Protein AF-A0A959GWC2-F1 (afdb_monomer_lite)

Sequence (139 aa):
MRWKITDRVVKFYEFGYGPLNRLLSGNYGEERLQNPTDIAPVADMNNYYQMSASYDAVGNIKSIIRRGMAPDAGCFIPQEIDRLTLVYDTLSNRLFRVGDLAPTPYRPYGFKPGASPSAEYVHDNNGNLTFDPHKGLNM

pLDDT: mean 93.19, std 5.02, range [72.94, 98.56]

Radius of gyration: 19.16 Å; chains: 1; bounding box: 44×37×49 Å

Structure (mmCIF, N/CA/C/O backbone):
data_AF-A0A959GWC2-F1
#
_entry.id   AF-A0A959GWC2-F1
#
loop_
_atom_site.group_PDB
_atom_site.id
_atom_site.type_symbol
_atom_site.label_atom_id
_atom_site.label_alt_id
_atom_site.label_comp_id
_atom_site.label_asym_id
_atom_site.label_entity_id
_atom_site.label_seq_id
_atom_site.pdbx_PDB_ins_code
_atom_site.Cartn_x
_atom_site.Cartn_y
_atom_site.Cartn_z
_atom_site.occupancy
_atom_site.B_iso_or_equiv
_atom_site.auth_seq_id
_atom_site.auth_comp_id
_atom_site.auth_asym_id
_atom_site.auth_atom_id
_atom_site.pdbx_PDB_model_num
ATOM 1 N N . MET A 1 1 ? -3.999 -6.563 -17.068 1.00 85.75 1 MET A N 1
ATOM 2 C CA . MET A 1 1 ? -4.011 -5.781 -18.335 1.00 85.75 1 MET A CA 1
ATOM 3 C C . MET A 1 1 ? -2.586 -5.719 -18.869 1.00 85.75 1 MET A C 1
ATOM 5 O O . MET A 1 1 ? -1.685 -5.601 -18.050 1.00 85.75 1 MET A O 1
ATOM 9 N N . ARG A 1 2 ? -2.385 -5.791 -20.192 1.00 93.88 2 ARG A N 1
ATOM 10 C CA . ARG A 1 2 ? -1.096 -5.534 -20.863 1.00 93.88 2 ARG A CA 1
ATOM 11 C C . ARG A 1 2 ? -1.244 -4.319 -21.773 1.00 93.88 2 ARG A C 1
ATOM 13 O O . ARG A 1 2 ? -2.264 -4.211 -22.446 1.00 93.88 2 ARG A O 1
ATOM 20 N N . TRP A 1 3 ? -0.259 -3.428 -21.796 1.00 95.62 3 TRP A N 1
ATOM 21 C CA . TRP A 1 3 ? -0.226 -2.285 -22.709 1.00 95.62 3 TRP A CA 1
ATOM 22 C C . TRP A 1 3 ? 1.195 -2.014 -23.203 1.00 95.62 3 TRP A C 1
ATOM 24 O O . TRP A 1 3 ? 2.177 -2.398 -22.571 1.00 95.62 3 TRP A O 1
ATOM 34 N N . LYS A 1 4 ? 1.310 -1.351 -24.351 1.00 95.25 4 LYS A N 1
ATOM 35 C CA . LYS A 1 4 ? 2.580 -0.951 -24.959 1.00 95.25 4 LYS A CA 1
ATOM 36 C C . LYS A 1 4 ? 2.414 0.454 -25.527 1.00 95.25 4 LYS A C 1
ATOM 38 O O . LYS A 1 4 ? 1.352 0.779 -26.049 1.00 95.25 4 LYS A O 1
ATOM 43 N N . ILE A 1 5 ? 3.460 1.265 -25.430 1.00 91.94 5 ILE A N 1
ATOM 44 C CA . ILE A 1 5 ? 3.587 2.527 -26.169 1.00 91.94 5 ILE A CA 1
ATOM 45 C C . ILE A 1 5 ? 4.738 2.392 -27.168 1.00 91.94 5 ILE A C 1
ATOM 47 O O . ILE A 1 5 ? 5.600 1.524 -26.994 1.00 91.94 5 ILE A O 1
ATOM 51 N N . THR A 1 6 ? 4.734 3.208 -28.222 1.00 94.06 6 THR A N 1
ATOM 52 C CA . THR A 1 6 ? 5.749 3.177 -29.286 1.00 94.06 6 THR A CA 1
ATOM 53 C C . THR A 1 6 ? 7.164 3.190 -28.701 1.00 94.06 6 THR A C 1
ATOM 55 O O . THR A 1 6 ? 7.436 3.901 -27.733 1.00 94.06 6 THR A O 1
ATOM 58 N N . ASP A 1 7 ? 8.030 2.334 -29.244 1.00 86.75 7 ASP A N 1
ATOM 59 C CA . ASP A 1 7 ? 9.441 2.165 -28.863 1.00 86.75 7 ASP A CA 1
ATOM 60 C C . ASP A 1 7 ? 9.711 1.888 -27.372 1.00 86.75 7 ASP A C 1
ATOM 62 O O . ASP A 1 7 ? 10.796 2.152 -26.851 1.00 86.75 7 ASP A O 1
ATOM 66 N N . ARG A 1 8 ? 8.737 1.303 -26.662 1.00 90.44 8 ARG A N 1
ATOM 67 C CA . ARG A 1 8 ? 8.902 0.807 -25.287 1.00 90.44 8 ARG A CA 1
ATOM 68 C C . ARG A 1 8 ? 8.516 -0.662 -25.157 1.00 90.44 8 ARG A C 1
ATOM 70 O O . ARG A 1 8 ? 7.770 -1.214 -25.963 1.00 90.44 8 ARG A O 1
ATOM 77 N N . VAL A 1 9 ? 9.019 -1.281 -24.093 1.00 93.38 9 VAL A N 1
ATOM 78 C CA . VAL A 1 9 ? 8.622 -2.621 -23.638 1.00 93.38 9 VAL A CA 1
ATOM 79 C C . VAL A 1 9 ? 7.128 -2.686 -23.310 1.00 93.38 9 VAL A C 1
ATOM 81 O O . VAL A 1 9 ? 6.523 -1.673 -22.942 1.00 93.38 9 VAL A O 1
ATOM 84 N N . VAL A 1 10 ? 6.541 -3.881 -23.420 1.00 95.75 10 VAL A N 1
ATOM 85 C CA . VAL A 1 10 ? 5.189 -4.140 -22.902 1.00 95.75 10 VAL A CA 1
ATOM 86 C C . VAL A 1 10 ? 5.216 -3.972 -21.385 1.00 95.75 10 VAL A C 1
ATOM 88 O O . VAL A 1 10 ? 6.206 -4.291 -20.730 1.00 95.75 10 VAL A O 1
ATOM 91 N N . LYS A 1 11 ? 4.129 -3.442 -20.837 1.00 95.81 11 LYS A N 1
ATOM 92 C CA . LYS A 1 11 ? 3.917 -3.189 -19.414 1.00 95.81 11 LYS A CA 1
ATOM 93 C C . LYS A 1 11 ? 2.642 -3.884 -18.972 1.00 95.81 11 LYS A C 1
ATOM 95 O O 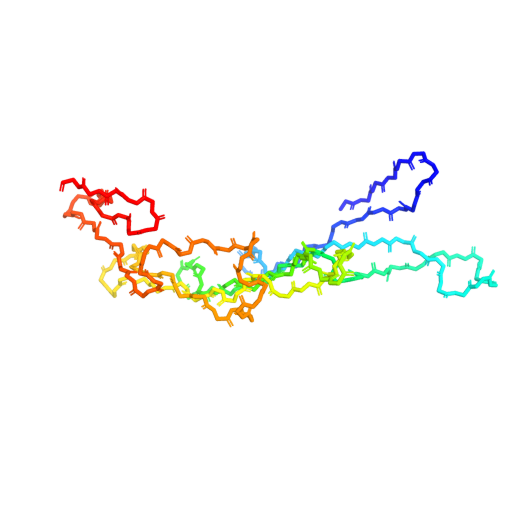. LYS A 1 11 ? 1.704 -4.026 -19.763 1.00 95.81 11 LYS A O 1
ATOM 100 N N . PHE A 1 12 ? 2.595 -4.321 -17.722 1.00 95.94 12 PHE A N 1
ATOM 101 C CA . PHE A 1 12 ? 1.425 -4.989 -17.177 1.00 95.94 12 PHE A CA 1
ATOM 102 C C . PHE A 1 12 ? 1.222 -4.713 -15.690 1.00 95.94 12 PHE A C 1
ATOM 104 O O . PHE A 1 12 ? 2.137 -4.317 -14.973 1.00 95.94 12 PHE A O 1
ATOM 111 N N . TYR A 1 13 ? -0.014 -4.951 -15.257 1.00 95.62 13 TYR A N 1
ATOM 112 C CA . TYR A 1 13 ? -0.356 -5.147 -13.855 1.00 95.62 13 TYR A CA 1
ATOM 113 C C . TYR A 1 13 ? -0.958 -6.537 -13.677 1.00 95.62 13 TYR A C 1
ATOM 115 O O . TYR A 1 13 ? -1.850 -6.936 -14.442 1.00 95.62 13 TYR A O 1
ATOM 123 N N . GLU A 1 14 ? -0.471 -7.233 -12.656 1.00 95.94 14 GLU A N 1
ATOM 124 C CA . GLU A 1 14 ? -0.991 -8.493 -12.141 1.00 95.94 14 GLU A CA 1
ATOM 125 C C . GLU A 1 14 ? -1.611 -8.254 -10.759 1.00 95.94 14 GLU A C 1
ATOM 127 O O . GLU A 1 14 ? -1.022 -7.574 -9.917 1.00 95.94 14 GLU A O 1
ATOM 132 N N . PHE A 1 15 ? -2.810 -8.795 -10.536 1.00 97.00 15 PHE A N 1
ATOM 133 C CA . PHE A 1 15 ? -3.566 -8.621 -9.298 1.00 97.00 15 PHE A CA 1
ATOM 134 C C . PHE A 1 15 ? -3.870 -9.983 -8.676 1.00 97.00 15 PHE A C 1
ATOM 136 O O . PHE A 1 15 ? -4.487 -10.833 -9.320 1.00 97.00 15 PHE A O 1
ATOM 143 N N . GLY A 1 16 ? -3.457 -10.180 -7.426 1.00 97.50 16 GLY A N 1
ATOM 144 C CA . GLY A 1 16 ? -3.806 -11.353 -6.632 1.00 97.50 16 GLY A CA 1
ATOM 145 C C . GLY A 1 16 ? -5.027 -11.074 -5.763 1.00 97.50 16 GLY A C 1
ATOM 146 O O . GLY A 1 16 ? -5.104 -10.028 -5.116 1.00 97.50 16 GLY A O 1
ATOM 147 N N . TYR A 1 17 ? -5.961 -12.023 -5.702 1.00 98.12 17 TYR A N 1
ATOM 148 C CA . TYR A 1 17 ? -7.165 -11.938 -4.873 1.00 98.12 17 TYR A CA 1
ATOM 149 C C . TYR A 1 17 ? -7.252 -13.128 -3.916 1.00 98.12 17 TYR A C 1
ATOM 151 O O . TYR A 1 17 ? -6.852 -14.241 -4.249 1.00 98.12 17 TYR A O 1
ATOM 159 N N . GLY A 1 18 ? -7.766 -12.886 -2.712 1.00 95.25 18 GLY A N 1
ATOM 160 C CA . GLY A 1 18 ? -8.011 -13.927 -1.714 1.00 95.25 18 GLY A CA 1
ATOM 161 C C . GLY A 1 18 ? -9.357 -14.636 -1.910 1.00 95.25 18 GLY A C 1
ATOM 162 O O . GLY A 1 18 ? -10.165 -14.189 -2.722 1.00 95.25 18 GLY A O 1
ATOM 163 N N . PRO A 1 19 ? -9.668 -15.669 -1.102 1.00 94.62 19 PRO A N 1
ATOM 164 C CA . PRO A 1 19 ? -10.896 -16.471 -1.235 1.00 94.62 19 PRO A CA 1
ATOM 165 C C . PRO A 1 19 ? -12.221 -15.692 -1.151 1.00 94.62 19 PRO A C 1
ATOM 167 O O . PRO A 1 19 ? -13.252 -16.193 -1.579 1.00 94.62 19 PRO A O 1
ATOM 170 N N . LEU A 1 20 ? -12.200 -14.472 -0.602 1.00 96.00 20 LEU A N 1
ATOM 171 C CA . LEU A 1 20 ? -13.354 -13.564 -0.521 1.00 96.00 20 LEU A CA 1
ATOM 172 C C . LEU A 1 20 ? -13.310 -12.447 -1.586 1.00 96.00 20 LEU A C 1
ATOM 174 O O . LEU A 1 20 ? -13.863 -11.374 -1.368 1.00 96.00 20 LEU A O 1
ATOM 178 N N . ASN A 1 21 ? -12.588 -12.648 -2.695 1.00 96.44 21 ASN A N 1
ATOM 179 C CA . ASN A 1 21 ? -12.379 -11.672 -3.777 1.00 96.44 21 ASN A CA 1
ATOM 180 C C . ASN A 1 21 ? -11.790 -10.315 -3.327 1.00 96.44 21 ASN A C 1
ATOM 182 O O . ASN A 1 21 ? -11.921 -9.303 -4.013 1.00 96.44 21 ASN A O 1
ATOM 186 N N . ARG A 1 22 ? -11.096 -10.290 -2.181 1.00 97.25 22 ARG A N 1
ATOM 187 C CA . ARG A 1 22 ? -10.369 -9.116 -1.666 1.00 97.25 22 ARG A CA 1
ATOM 188 C C . ARG A 1 22 ? -8.966 -9.046 -2.277 1.00 97.25 22 ARG A C 1
ATOM 190 O O . ARG A 1 22 ? -8.322 -10.085 -2.412 1.00 97.25 22 ARG A O 1
ATOM 197 N N . LEU A 1 23 ? -8.495 -7.847 -2.623 1.00 97.81 23 LEU A N 1
ATOM 198 C CA . LEU A 1 23 ? -7.190 -7.608 -3.253 1.00 97.81 23 LEU A CA 1
ATOM 199 C C . LEU A 1 23 ? -6.036 -7.924 -2.286 1.00 97.81 23 LEU A C 1
ATOM 201 O O . LEU A 1 23 ? -5.805 -7.180 -1.341 1.00 97.81 23 LEU A O 1
ATOM 205 N N . LEU A 1 24 ? -5.287 -8.997 -2.532 1.00 98.31 24 LEU A N 1
ATOM 206 C CA . LEU A 1 24 ? -4.105 -9.361 -1.741 1.00 98.31 24 LEU A CA 1
ATOM 207 C C . LEU A 1 24 ? -2.810 -8.777 -2.304 1.00 98.31 24 LEU A C 1
ATOM 209 O O . LEU A 1 24 ? -1.887 -8.517 -1.533 1.00 98.31 24 LEU A O 1
ATOM 213 N N . SER A 1 25 ? -2.722 -8.573 -3.621 1.00 97.94 25 SER A N 1
ATOM 214 C CA . SER A 1 25 ? -1.538 -7.987 -4.251 1.00 97.94 25 SER A CA 1
ATOM 215 C C . SER A 1 25 ? -1.846 -7.230 -5.540 1.00 97.94 25 SER A C 1
ATOM 217 O O . SER A 1 25 ? -2.804 -7.538 -6.247 1.00 97.94 25 SER A O 1
ATOM 219 N N . GLY A 1 26 ? -0.998 -6.253 -5.857 1.00 97.12 26 GLY A N 1
ATOM 220 C CA . GLY A 1 26 ? -0.999 -5.528 -7.124 1.00 97.12 26 GLY A CA 1
ATOM 221 C C . GLY A 1 26 ? 0.433 -5.236 -7.551 1.00 97.12 26 GLY A C 1
ATOM 222 O O . GLY A 1 26 ? 1.102 -4.413 -6.929 1.00 97.12 26 GLY A O 1
ATOM 223 N N . ASN A 1 27 ? 0.904 -5.919 -8.591 1.00 96.81 27 ASN A N 1
ATOM 224 C CA . ASN A 1 27 ? 2.297 -5.895 -9.026 1.00 96.81 27 ASN A CA 1
ATOM 225 C C . ASN A 1 27 ? 2.399 -5.330 -10.442 1.00 96.81 27 ASN A C 1
ATOM 227 O O . ASN A 1 27 ? 1.756 -5.832 -11.365 1.00 96.81 27 ASN A O 1
ATOM 231 N N . TYR A 1 28 ? 3.214 -4.292 -10.611 1.00 96.88 28 TYR A N 1
ATOM 232 C CA . TYR A 1 28 ? 3.674 -3.841 -11.920 1.00 96.88 28 TYR A CA 1
ATOM 233 C C . TYR A 1 28 ? 4.707 -4.821 -12.487 1.00 96.88 28 TYR A C 1
ATOM 235 O O . TYR A 1 28 ? 5.455 -5.447 -11.738 1.00 96.88 28 TYR A O 1
ATOM 243 N N . GLY A 1 29 ? 4.783 -4.909 -13.810 1.00 95.94 29 GLY A N 1
ATOM 244 C CA . GLY A 1 29 ? 5.857 -5.605 -14.502 1.00 95.94 29 GLY A CA 1
ATOM 245 C C . GLY A 1 29 ? 6.033 -5.127 -15.939 1.00 95.94 29 GLY A C 1
ATOM 246 O O . GLY A 1 29 ? 5.205 -4.398 -16.493 1.00 95.94 29 GLY A O 1
ATOM 247 N N . GLU A 1 30 ? 7.144 -5.532 -16.540 1.00 95.94 30 GLU A N 1
ATOM 248 C CA . GLU A 1 30 ? 7.516 -5.248 -17.925 1.00 95.94 30 GLU A CA 1
ATOM 249 C C . GLU A 1 30 ? 7.909 -6.543 -18.635 1.00 95.94 30 GLU A C 1
ATOM 251 O O . GLU A 1 30 ? 8.419 -7.459 -18.002 1.00 95.94 30 GLU A O 1
ATOM 256 N N . GLU A 1 31 ? 7.698 -6.641 -19.945 1.00 94.81 31 GLU A N 1
ATOM 257 C CA . GLU A 1 31 ? 8.199 -7.780 -20.725 1.00 94.81 31 GLU A CA 1
ATOM 258 C C . GLU A 1 31 ? 9.544 -7.400 -21.352 1.00 94.81 31 GLU A C 1
ATOM 260 O O . GLU A 1 31 ? 9.618 -6.488 -22.182 1.00 94.81 31 GLU A O 1
ATOM 265 N N . ARG A 1 32 ? 10.618 -8.071 -20.927 1.00 91.62 32 ARG A N 1
ATOM 266 C CA . ARG A 1 32 ? 12.008 -7.756 -21.293 1.00 91.62 32 ARG A CA 1
ATOM 267 C C . ARG A 1 32 ? 12.749 -9.006 -21.768 1.00 91.62 32 ARG A C 1
ATOM 269 O O . ARG A 1 32 ? 12.455 -10.110 -21.319 1.00 91.62 32 ARG A O 1
ATOM 276 N N . LEU A 1 33 ? 13.723 -8.828 -22.659 1.00 90.62 33 LEU A N 1
ATOM 277 C CA . LEU A 1 33 ? 14.736 -9.854 -22.934 1.00 90.62 33 LEU A CA 1
ATOM 278 C C . LEU A 1 33 ? 15.657 -9.945 -21.707 1.00 90.62 33 LEU A C 1
ATOM 280 O O . LEU A 1 33 ? 16.054 -8.899 -21.189 1.00 90.62 33 LEU A O 1
ATOM 284 N N . GLN A 1 34 ? 15.979 -11.150 -21.228 1.00 87.56 34 GLN A N 1
ATOM 285 C CA . GLN A 1 34 ? 16.915 -11.315 -20.105 1.00 87.56 34 GLN A CA 1
ATOM 286 C C . GLN A 1 34 ? 18.366 -11.237 -20.590 1.00 87.56 34 GLN A C 1
ATOM 288 O O . GLN A 1 34 ? 19.208 -10.637 -19.926 1.00 87.56 34 GLN A O 1
ATOM 293 N N . ASN A 1 35 ? 18.635 -11.783 -21.776 1.00 89.62 35 ASN A N 1
ATOM 294 C CA . ASN A 1 35 ? 19.934 -11.791 -22.434 1.00 89.62 35 ASN A CA 1
ATOM 295 C C . ASN A 1 35 ? 19.832 -11.169 -23.839 1.00 89.62 35 ASN A C 1
ATOM 297 O O . ASN A 1 35 ? 18.788 -11.279 -24.485 1.00 89.62 35 ASN A O 1
ATOM 301 N N . PRO A 1 36 ? 20.920 -10.588 -24.385 1.00 86.19 36 PRO A N 1
ATOM 302 C CA . PRO A 1 36 ? 20.934 -10.032 -25.745 1.00 86.19 36 PRO A CA 1
ATOM 303 C C . PRO A 1 36 ? 20.634 -11.047 -26.862 1.00 86.19 36 PRO A C 1
ATOM 305 O O . PRO A 1 36 ? 20.319 -10.650 -27.979 1.00 86.19 36 PRO A O 1
ATOM 308 N N . THR A 1 37 ? 20.769 -12.344 -26.575 1.00 92.81 37 THR A N 1
ATOM 309 C CA . THR A 1 37 ? 20.514 -13.457 -27.501 1.00 92.81 37 THR A CA 1
ATOM 310 C C . THR A 1 37 ? 19.086 -13.998 -27.442 1.00 92.81 37 THR A C 1
ATOM 312 O O . THR A 1 37 ? 18.743 -14.872 -28.238 1.00 92.81 37 THR A O 1
ATOM 315 N N . ASP A 1 38 ? 18.261 -13.535 -26.500 1.00 92.25 38 ASP A N 1
ATOM 316 C CA . ASP A 1 38 ? 16.900 -14.043 -26.340 1.00 92.25 38 ASP A CA 1
ATOM 317 C C . ASP A 1 38 ? 16.005 -13.554 -27.489 1.00 92.25 38 ASP A C 1
ATOM 319 O O . ASP A 1 38 ? 15.991 -12.375 -27.841 1.00 92.25 38 ASP A O 1
ATOM 323 N N . ILE A 1 39 ? 15.210 -14.464 -28.054 1.00 88.69 39 ILE A N 1
ATOM 324 C CA . ILE A 1 39 ? 14.287 -14.168 -29.166 1.00 88.69 39 ILE A CA 1
ATOM 325 C C . ILE A 1 39 ? 12.866 -13.800 -28.714 1.00 88.69 39 ILE A C 1
ATOM 327 O O . ILE A 1 39 ? 12.048 -13.383 -29.532 1.00 88.69 39 ILE A O 1
ATOM 331 N N . ALA A 1 40 ? 12.554 -13.961 -27.426 1.00 91.38 40 ALA A N 1
ATOM 332 C CA . ALA A 1 40 ? 11.243 -13.680 -26.851 1.00 91.38 40 ALA A CA 1
ATOM 333 C C . ALA A 1 40 ? 11.397 -13.027 -25.465 1.00 91.38 40 ALA A C 1
ATOM 335 O O . ALA A 1 40 ? 12.192 -13.514 -24.659 1.00 91.38 40 ALA A O 1
ATOM 336 N N . PRO A 1 41 ? 10.661 -11.942 -25.164 1.00 91.12 41 PRO A N 1
ATOM 337 C CA . PRO A 1 41 ? 10.701 -11.316 -23.852 1.00 91.12 41 PRO A CA 1
ATOM 338 C C . PRO A 1 41 ? 9.921 -12.134 -22.820 1.00 91.12 41 PRO A C 1
ATOM 340 O O . PRO A 1 41 ? 8.931 -12.793 -23.138 1.00 91.12 41 PRO A O 1
ATOM 343 N N . VAL A 1 42 ? 10.342 -12.034 -21.564 1.00 92.75 42 VAL A N 1
ATOM 344 C CA . VAL A 1 42 ? 9.690 -12.659 -20.409 1.00 92.75 42 VAL A CA 1
ATOM 345 C C . VAL A 1 42 ? 9.223 -11.600 -19.415 1.00 92.75 42 VAL A C 1
ATOM 347 O O . VAL A 1 42 ? 9.682 -10.458 -19.435 1.00 92.75 42 VAL A O 1
ATOM 350 N N . ALA A 1 43 ? 8.292 -11.981 -18.544 1.00 93.31 43 ALA A N 1
ATOM 351 C CA . ALA A 1 43 ? 7.762 -11.116 -17.499 1.00 93.31 43 ALA A CA 1
ATOM 352 C C . ALA A 1 43 ? 8.832 -10.802 -16.431 1.00 93.31 43 ALA A C 1
ATOM 354 O O . ALA A 1 43 ? 9.224 -11.673 -15.659 1.00 93.31 43 ALA A O 1
ATOM 355 N N . ASP A 1 44 ? 9.261 -9.542 -16.366 1.00 92.75 44 ASP A N 1
ATOM 356 C CA . ASP A 1 44 ? 10.119 -8.967 -15.328 1.00 92.75 44 ASP A CA 1
ATOM 357 C C . ASP A 1 44 ? 9.274 -8.070 -14.411 1.00 92.75 44 ASP A C 1
ATOM 359 O O . ASP A 1 44 ? 8.855 -6.971 -14.787 1.00 92.75 44 ASP A O 1
ATOM 363 N N . MET A 1 45 ? 9.027 -8.533 -13.183 1.00 90.50 45 MET A N 1
ATOM 364 C CA . MET A 1 45 ? 8.291 -7.767 -12.172 1.00 90.50 45 MET A CA 1
ATOM 365 C C . MET A 1 45 ? 9.059 -6.543 -11.653 1.00 90.50 45 MET A C 1
ATOM 367 O O . MET A 1 45 ? 8.425 -5.698 -11.033 1.00 90.50 45 MET A O 1
ATOM 371 N N . ASN A 1 46 ? 10.383 -6.447 -11.879 1.00 88.00 46 ASN A N 1
ATOM 372 C CA . ASN A 1 46 ? 11.314 -5.324 -11.626 1.00 88.00 46 ASN A CA 1
ATOM 373 C C . ASN A 1 46 ? 11.288 -4.614 -10.246 1.00 88.00 46 ASN A C 1
ATOM 375 O O . ASN A 1 46 ? 12.136 -3.767 -9.965 1.00 88.00 46 ASN A O 1
ATOM 379 N N . ASN A 1 47 ? 10.357 -4.973 -9.365 1.00 92.50 47 ASN A N 1
ATOM 380 C CA . ASN A 1 47 ? 10.072 -4.404 -8.052 1.00 92.50 47 ASN A CA 1
ATOM 381 C C . ASN A 1 47 ? 9.765 -2.887 -8.027 1.00 92.50 47 ASN A C 1
ATOM 383 O O . ASN A 1 47 ? 9.707 -2.326 -6.931 1.00 92.50 47 ASN A O 1
ATOM 387 N N . TYR A 1 48 ? 9.542 -2.222 -9.176 1.00 95.06 48 TYR A N 1
ATOM 388 C CA . TYR A 1 48 ? 9.321 -0.762 -9.245 1.00 95.06 48 TYR A CA 1
ATOM 389 C C . TYR A 1 48 ? 8.065 -0.316 -8.498 1.00 95.06 48 TYR A C 1
ATOM 391 O O . TYR A 1 48 ? 8.119 0.642 -7.728 1.00 95.06 48 TYR A O 1
ATOM 399 N N . TYR A 1 49 ? 6.949 -1.019 -8.708 1.00 97.12 49 TYR A N 1
ATOM 400 C CA . TYR A 1 49 ? 5.680 -0.748 -8.038 1.00 97.12 49 TYR A CA 1
ATOM 401 C C . TYR A 1 49 ? 5.006 -2.061 -7.660 1.00 97.12 49 TYR A C 1
ATOM 403 O O . TYR A 1 49 ? 4.574 -2.827 -8.522 1.00 97.12 49 TYR A O 1
ATOM 411 N N . GLN A 1 50 ? 4.923 -2.325 -6.362 1.00 97.50 50 GLN A N 1
ATOM 412 C CA . GLN A 1 50 ? 4.273 -3.516 -5.820 1.00 97.50 50 GLN A CA 1
ATOM 413 C C . GLN A 1 50 ? 3.448 -3.125 -4.606 1.00 97.50 50 GLN A C 1
ATOM 415 O O . GLN A 1 50 ? 3.813 -2.220 -3.856 1.00 97.50 50 GLN A O 1
ATOM 420 N N . MET A 1 51 ? 2.351 -3.834 -4.403 1.00 97.38 51 MET A N 1
ATOM 421 C CA . MET A 1 51 ? 1.481 -3.711 -3.248 1.00 97.38 51 MET A CA 1
ATOM 422 C C . MET A 1 51 ? 1.152 -5.111 -2.752 1.00 97.38 51 MET A C 1
ATOM 424 O O . MET A 1 51 ? 0.812 -5.981 -3.554 1.00 97.38 51 MET A O 1
ATOM 428 N N . SER A 1 52 ? 1.170 -5.306 -1.439 1.00 98.25 52 SER A N 1
ATOM 429 C CA . SER A 1 52 ? 0.439 -6.390 -0.790 1.00 98.25 52 SER A CA 1
ATOM 430 C C . SER A 1 52 ? -0.447 -5.839 0.321 1.00 98.25 52 SER A C 1
ATOM 432 O O . SER A 1 52 ? -0.126 -4.817 0.931 1.00 98.25 52 SER A O 1
ATOM 434 N N . ALA A 1 53 ? -1.577 -6.497 0.565 1.00 98.50 53 ALA A N 1
ATOM 435 C CA . ALA A 1 53 ? -2.504 -6.147 1.631 1.00 98.50 53 ALA A CA 1
ATOM 436 C C . ALA A 1 53 ? -2.958 -7.395 2.394 1.00 98.50 53 ALA A C 1
ATOM 438 O O . ALA A 1 53 ? -3.150 -8.465 1.815 1.00 98.50 53 ALA A O 1
ATOM 439 N N . SER A 1 54 ? -3.152 -7.246 3.703 1.00 98.44 54 SER A N 1
ATOM 440 C CA . SER A 1 54 ? -3.791 -8.260 4.545 1.00 98.44 54 SER A CA 1
ATOM 441 C C . SER A 1 54 ? -5.066 -7.710 5.167 1.00 98.44 54 SER A C 1
ATOM 443 O O . SER A 1 54 ? -5.244 -6.497 5.276 1.00 98.44 54 SER A O 1
ATOM 445 N N . TYR A 1 55 ? -5.952 -8.606 5.593 1.00 97.81 55 TYR A N 1
ATOM 446 C CA . TYR A 1 55 ? -7.256 -8.250 6.135 1.00 97.81 55 TYR A CA 1
ATOM 447 C C . TYR A 1 55 ? -7.559 -9.012 7.421 1.00 97.81 55 TYR A C 1
ATOM 449 O O . TYR A 1 55 ? -6.999 -10.082 7.669 1.00 97.81 55 TYR A O 1
ATOM 457 N N . ASP A 1 56 ? -8.482 -8.485 8.218 1.00 94.44 56 ASP A N 1
ATOM 458 C CA . ASP A 1 56 ? -9.105 -9.233 9.303 1.00 94.44 56 ASP A CA 1
ATOM 459 C C . ASP A 1 56 ? -10.251 -10.139 8.800 1.00 94.44 56 ASP A C 1
ATOM 461 O O . ASP A 1 56 ? -10.521 -10.275 7.594 1.00 94.44 56 ASP 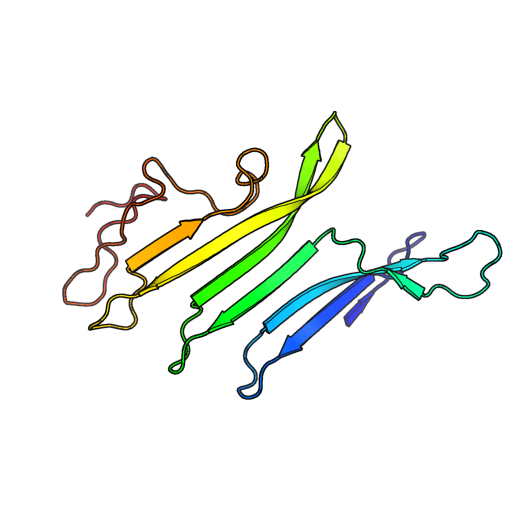A O 1
ATOM 465 N N . ALA A 1 57 ? -10.903 -10.802 9.756 1.00 92.44 57 ALA A N 1
ATOM 466 C CA . ALA A 1 57 ? -12.012 -11.713 9.506 1.00 92.44 57 ALA A CA 1
ATOM 467 C C . ALA A 1 57 ? -13.293 -11.007 9.024 1.00 92.44 57 ALA A C 1
ATOM 469 O O . ALA A 1 57 ? -14.085 -11.642 8.334 1.00 92.44 57 ALA A O 1
ATOM 470 N N . VAL A 1 58 ? -13.499 -9.725 9.357 1.00 92.00 58 VAL A N 1
ATOM 471 C CA . VAL A 1 58 ? -14.752 -8.998 9.075 1.00 92.00 58 VAL A CA 1
ATOM 472 C C . VAL A 1 58 ? -14.689 -8.129 7.818 1.00 92.00 58 VAL A C 1
ATOM 474 O O . VAL A 1 58 ? -15.731 -7.817 7.252 1.00 92.00 58 VAL A O 1
ATOM 477 N N . GLY A 1 59 ? -13.497 -7.778 7.332 1.00 93.50 59 GLY A N 1
ATOM 478 C CA . GLY A 1 59 ? -13.339 -7.021 6.087 1.00 93.50 59 GLY A CA 1
ATOM 479 C C . GLY A 1 59 ? -12.246 -5.958 6.100 1.00 93.50 59 GLY A C 1
ATOM 480 O O . GLY A 1 59 ? -11.821 -5.546 5.022 1.00 93.50 59 GLY A O 1
ATOM 481 N N . ASN A 1 60 ? -11.776 -5.529 7.271 1.00 96.31 60 ASN A N 1
ATOM 482 C CA . ASN A 1 60 ? -10.891 -4.375 7.397 1.00 96.31 60 ASN A CA 1
ATOM 483 C C . ASN A 1 60 ? -9.469 -4.714 6.928 1.00 96.31 60 ASN A C 1
ATOM 485 O O . ASN A 1 60 ? -8.992 -5.833 7.131 1.00 96.31 60 ASN A O 1
ATOM 489 N N . ILE A 1 61 ? -8.770 -3.755 6.314 1.00 97.75 61 ILE A N 1
ATOM 490 C CA . ILE A 1 61 ? -7.373 -3.922 5.884 1.00 97.75 61 ILE A CA 1
ATOM 491 C C . ILE A 1 61 ? -6.483 -3.839 7.126 1.00 97.75 61 ILE A C 1
ATOM 493 O O . ILE A 1 61 ? -6.410 -2.781 7.727 1.00 97.75 61 ILE A O 1
ATOM 497 N N . LYS A 1 62 ? -5.771 -4.905 7.502 1.00 97.38 62 LYS A N 1
ATOM 498 C CA . LYS A 1 62 ? -4.860 -4.904 8.665 1.00 97.38 62 LYS A CA 1
ATOM 499 C C . LYS A 1 62 ? -3.470 -4.365 8.351 1.00 97.38 62 LYS A C 1
ATOM 501 O O . LYS A 1 62 ? -2.835 -3.757 9.210 1.00 97.38 62 LYS A O 1
ATOM 506 N N . SER A 1 63 ? -2.967 -4.623 7.149 1.00 98.31 63 SER A N 1
ATOM 507 C CA . SER A 1 63 ? -1.655 -4.134 6.729 1.00 98.31 63 SER A CA 1
ATOM 508 C C . SER A 1 63 ? -1.602 -3.860 5.238 1.00 98.31 63 SER A C 1
ATOM 510 O O . SER A 1 63 ? -2.331 -4.478 4.461 1.00 98.31 63 SER A O 1
ATOM 512 N N . ILE A 1 64 ? -0.709 -2.949 4.855 1.00 98.56 64 ILE A N 1
ATOM 513 C CA . ILE A 1 64 ? -0.341 -2.681 3.465 1.00 98.56 64 ILE A CA 1
ATOM 514 C C . ILE A 1 64 ? 1.181 -2.568 3.403 1.00 98.56 64 ILE A C 1
ATOM 516 O O . ILE A 1 64 ? 1.761 -1.772 4.136 1.00 98.56 64 ILE A O 1
ATOM 520 N N . ILE A 1 65 ? 1.828 -3.318 2.515 1.00 98.56 65 ILE A N 1
ATOM 521 C CA . ILE A 1 65 ? 3.235 -3.097 2.159 1.00 98.56 65 ILE A CA 1
ATOM 522 C C . ILE A 1 65 ? 3.263 -2.558 0.734 1.00 98.56 65 ILE A C 1
ATOM 524 O O . ILE A 1 65 ? 2.624 -3.138 -0.146 1.00 98.56 65 ILE A O 1
ATOM 528 N N . ARG A 1 66 ? 3.984 -1.458 0.491 1.00 98.31 66 ARG A N 1
ATOM 529 C CA . ARG A 1 66 ? 4.182 -0.921 -0.863 1.00 98.31 66 ARG A CA 1
ATOM 530 C C . ARG A 1 66 ? 5.651 -0.742 -1.193 1.00 98.31 66 ARG A C 1
ATOM 532 O O . ARG A 1 66 ? 6.431 -0.233 -0.388 1.00 98.31 66 ARG A O 1
ATOM 539 N N . ARG A 1 67 ? 5.994 -1.091 -2.430 1.00 98.19 67 ARG A N 1
ATOM 540 C CA . ARG A 1 67 ? 7.224 -0.665 -3.092 1.00 98.19 67 ARG A CA 1
ATOM 541 C C . ARG A 1 67 ? 6.928 0.423 -4.111 1.00 98.19 67 ARG A C 1
ATOM 543 O O . ARG A 1 67 ? 5.896 0.389 -4.780 1.00 98.19 67 ARG A O 1
ATOM 550 N N . GLY A 1 68 ? 7.848 1.370 -4.205 1.00 97.50 68 GLY A N 1
ATOM 551 C CA . GLY A 1 68 ? 7.802 2.501 -5.116 1.00 97.50 68 GLY A CA 1
ATOM 552 C C . GLY A 1 68 ? 9.210 2.978 -5.450 1.00 97.50 68 GLY A C 1
ATOM 553 O O . GLY A 1 68 ? 10.187 2.604 -4.800 1.00 97.50 68 GLY A O 1
ATOM 554 N N . MET A 1 69 ? 9.315 3.825 -6.466 1.00 96.69 69 MET A N 1
ATOM 555 C CA . MET A 1 69 ? 10.587 4.415 -6.875 1.00 96.69 69 MET A CA 1
ATOM 556 C C . MET A 1 69 ? 10.955 5.583 -5.950 1.00 96.69 69 MET A C 1
ATOM 558 O O . MET A 1 69 ? 10.254 6.595 -5.931 1.00 96.69 69 MET A O 1
ATOM 562 N N . ALA A 1 70 ? 12.061 5.455 -5.214 1.00 95.81 70 ALA A N 1
ATOM 563 C CA . ALA A 1 70 ? 12.588 6.487 -4.321 1.00 95.81 70 ALA A CA 1
ATOM 564 C C . ALA A 1 70 ? 13.939 7.032 -4.836 1.00 95.81 70 ALA A C 1
ATOM 566 O O . ALA A 1 70 ? 14.724 6.252 -5.385 1.00 95.81 70 ALA A O 1
ATOM 567 N N . PRO A 1 71 ? 14.234 8.337 -4.668 1.00 95.25 71 PRO A N 1
ATOM 568 C CA . PRO A 1 71 ? 15.550 8.908 -4.934 1.00 95.25 71 PRO A CA 1
ATOM 569 C C . PRO A 1 71 ? 16.656 8.249 -4.101 1.00 95.25 71 PRO A C 1
ATOM 571 O O . PRO A 1 71 ? 16.536 8.147 -2.881 1.00 95.25 71 PRO A O 1
ATOM 574 N N . ASP A 1 72 ? 17.749 7.8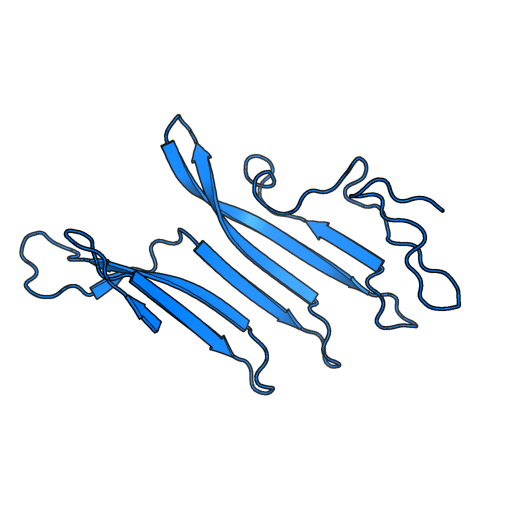73 -4.758 1.00 92.00 72 ASP A N 1
ATOM 575 C CA . ASP A 1 72 ? 18.967 7.339 -4.145 1.00 92.00 72 ASP A CA 1
ATOM 576 C C . ASP A 1 72 ? 20.166 7.663 -5.051 1.00 92.00 72 ASP A C 1
ATOM 578 O O . ASP A 1 72 ? 20.106 7.443 -6.262 1.00 92.00 72 ASP A O 1
ATOM 582 N N . ALA A 1 73 ? 21.224 8.266 -4.497 1.00 90.06 73 ALA A N 1
ATOM 583 C CA . ALA A 1 73 ? 22.459 8.631 -5.214 1.00 90.06 73 ALA A CA 1
ATOM 584 C C . ALA A 1 73 ? 22.280 9.357 -6.579 1.00 90.06 73 ALA A C 1
ATOM 586 O O . ALA A 1 73 ? 23.096 9.206 -7.486 1.00 90.06 73 ALA A O 1
ATOM 587 N N . GLY A 1 74 ? 21.220 10.161 -6.743 1.00 89.81 74 GLY A N 1
ATOM 588 C CA . GLY A 1 74 ? 20.920 10.882 -7.994 1.00 89.81 74 GLY A CA 1
ATOM 589 C C . GLY A 1 74 ? 20.154 10.069 -9.049 1.00 89.81 74 GLY A C 1
ATOM 590 O O . GLY A 1 74 ? 19.859 10.586 -10.123 1.00 89.81 74 GLY A O 1
ATOM 591 N N . CYS A 1 75 ? 19.789 8.826 -8.739 1.00 93.75 75 CYS A N 1
ATOM 592 C CA . CYS A 1 75 ? 18.879 7.985 -9.512 1.00 93.75 75 CYS A CA 1
ATOM 593 C C . CYS A 1 75 ? 17.577 7.734 -8.733 1.00 93.75 75 CYS A C 1
ATOM 595 O O . CYS A 1 75 ? 17.416 8.182 -7.600 1.00 93.75 75 CYS A O 1
ATOM 597 N N . PHE A 1 76 ? 16.641 7.004 -9.341 1.00 95.06 76 PHE A N 1
ATOM 598 C CA . PHE A 1 76 ? 15.482 6.439 -8.648 1.00 95.06 76 PHE A CA 1
ATOM 599 C C . PHE A 1 76 ? 15.608 4.917 -8.616 1.00 95.06 76 PHE A C 1
ATOM 601 O O . PHE A 1 76 ? 15.833 4.304 -9.661 1.00 95.06 76 PHE A O 1
ATOM 608 N N . ILE A 1 77 ? 15.418 4.309 -7.446 1.00 96.31 77 ILE A N 1
ATOM 609 C CA . ILE A 1 77 ? 15.501 2.855 -7.252 1.00 96.31 77 ILE A CA 1
ATOM 610 C C . ILE A 1 77 ? 14.251 2.305 -6.540 1.00 96.31 77 ILE A C 1
ATOM 612 O O . ILE A 1 77 ? 13.622 3.026 -5.762 1.00 96.31 77 ILE A O 1
ATOM 616 N N . PRO A 1 78 ? 13.866 1.039 -6.796 1.00 96.50 78 PRO A N 1
ATOM 617 C CA . PRO A 1 78 ? 12.715 0.408 -6.155 1.00 96.50 78 PRO A CA 1
ATOM 618 C C . PRO A 1 78 ? 12.959 0.143 -4.668 1.00 96.50 78 PRO A C 1
ATOM 620 O O . PRO A 1 78 ? 13.707 -0.768 -4.300 1.00 96.50 78 PRO A O 1
ATOM 623 N N . GLN A 1 79 ? 12.261 0.872 -3.802 1.00 97.62 79 GLN A N 1
ATOM 624 C CA . GLN A 1 79 ? 12.354 0.732 -2.349 1.00 97.62 79 GLN A CA 1
ATOM 625 C C . GLN A 1 79 ? 11.007 0.422 -1.717 1.00 97.62 79 GLN A C 1
ATOM 627 O O . GLN A 1 79 ? 9.957 0.680 -2.298 1.00 97.62 79 GLN A O 1
ATOM 632 N N . GLU A 1 80 ? 11.038 -0.157 -0.519 1.00 97.75 80 GLU A N 1
ATOM 633 C CA . GLU A 1 80 ? 9.847 -0.245 0.321 1.00 97.75 80 GLU A CA 1
ATOM 634 C C . GLU A 1 80 ? 9.547 1.146 0.887 1.00 97.75 80 GLU A C 1
ATOM 636 O O . GLU A 1 80 ? 10.349 1.694 1.643 1.00 97.75 80 GLU A O 1
ATOM 641 N N . ILE A 1 81 ? 8.413 1.711 0.476 1.00 97.75 81 ILE A N 1
ATOM 642 C CA . ILE A 1 81 ? 7.982 3.069 0.834 1.00 97.75 81 ILE A CA 1
ATOM 643 C C . ILE A 1 81 ? 6.888 3.081 1.905 1.00 97.75 81 ILE A C 1
ATOM 645 O O . ILE A 1 81 ? 6.673 4.100 2.551 1.00 97.75 81 ILE A O 1
ATOM 649 N N . ASP A 1 82 ? 6.224 1.943 2.120 1.00 98.06 82 ASP A N 1
ATOM 650 C CA . ASP A 1 82 ? 5.211 1.764 3.154 1.00 98.06 82 ASP A CA 1
ATOM 651 C C . ASP A 1 82 ? 5.284 0.353 3.744 1.00 98.06 82 ASP A C 1
ATOM 653 O O . ASP A 1 82 ? 5.330 -0.636 3.005 1.00 98.06 82 ASP A O 1
ATOM 657 N N . ARG A 1 83 ? 5.183 0.260 5.071 1.00 98.00 83 ARG A N 1
ATOM 658 C CA . ARG A 1 83 ? 4.904 -0.974 5.817 1.00 98.00 83 ARG A CA 1
ATOM 659 C C . ARG A 1 83 ? 3.846 -0.657 6.867 1.00 98.00 83 ARG A C 1
ATOM 661 O O . ARG A 1 83 ? 4.127 -0.579 8.065 1.00 98.00 83 ARG A O 1
ATOM 668 N N . LEU A 1 84 ? 2.632 -0.410 6.383 1.00 97.62 84 LEU A N 1
ATOM 669 C CA . LEU A 1 84 ? 1.514 0.074 7.181 1.00 97.62 84 LEU A CA 1
ATOM 670 C C . LEU A 1 84 ? 0.915 -1.047 8.023 1.00 97.62 84 LEU A C 1
ATOM 672 O O . LEU A 1 84 ? 0.627 -2.133 7.521 1.00 97.62 84 LEU A O 1
ATOM 676 N N . THR A 1 85 ? 0.651 -0.735 9.285 1.00 97.06 85 THR A N 1
ATOM 677 C CA . THR A 1 85 ? -0.235 -1.485 10.175 1.00 97.06 85 THR A CA 1
ATOM 678 C C . THR A 1 85 ? -1.412 -0.584 10.516 1.00 97.06 85 THR A C 1
ATOM 680 O O . THR A 1 85 ? -1.224 0.498 11.073 1.00 97.06 85 THR A O 1
ATOM 683 N N . LEU A 1 86 ? -2.615 -1.022 10.158 1.00 96.56 86 LEU A N 1
ATOM 684 C CA . LEU A 1 86 ? -3.856 -0.305 10.406 1.00 96.56 86 LEU A CA 1
ATOM 685 C C . LEU A 1 86 ? -4.510 -0.921 11.644 1.00 96.56 86 LEU A C 1
ATOM 687 O O . LEU A 1 86 ? -4.832 -2.111 11.671 1.00 96.56 86 LEU A O 1
ATOM 691 N N . VAL A 1 87 ? -4.666 -0.107 12.680 1.00 95.44 87 VAL A N 1
ATOM 692 C CA . VAL A 1 87 ? -5.315 -0.475 13.937 1.00 95.44 87 VAL A CA 1
ATOM 693 C C . VAL A 1 87 ? -6.711 0.124 13.929 1.00 95.44 87 VAL A C 1
ATOM 695 O O . VAL A 1 87 ? -6.873 1.314 13.660 1.00 95.44 87 VAL A O 1
ATOM 698 N N . TYR A 1 88 ? -7.705 -0.701 14.231 1.00 95.12 88 TYR A N 1
ATOM 699 C CA . TYR A 1 88 ? -9.101 -0.304 14.367 1.00 95.12 88 TYR A CA 1
ATOM 700 C C . TYR A 1 88 ? -9.481 -0.300 15.845 1.00 95.12 88 TYR A C 1
ATOM 702 O O . TYR A 1 88 ? -8.865 -1.005 16.648 1.00 95.12 88 TYR A O 1
ATOM 710 N N . ASP A 1 89 ? -10.475 0.509 16.189 1.00 91.69 89 ASP A N 1
ATOM 711 C CA . ASP A 1 89 ? -11.095 0.480 17.510 1.00 91.69 89 ASP A CA 1
ATOM 712 C C . ASP A 1 89 ? -11.694 -0.916 17.797 1.00 91.69 89 ASP A C 1
ATOM 714 O O . ASP A 1 89 ? -12.093 -1.646 16.889 1.00 91.69 89 ASP A O 1
ATOM 718 N N . THR A 1 90 ? -11.725 -1.335 19.063 1.00 83.75 90 THR A N 1
ATOM 719 C CA . THR A 1 90 ? -12.173 -2.697 19.421 1.00 83.75 90 THR A CA 1
ATOM 720 C C . THR A 1 90 ? -13.691 -2.824 19.508 1.00 83.75 90 THR A C 1
ATOM 722 O O . THR A 1 90 ? -14.213 -3.936 19.427 1.00 83.75 90 THR A O 1
ATOM 725 N N . LEU A 1 91 ? -14.400 -1.701 19.659 1.00 86.12 91 LEU A N 1
ATOM 726 C CA . LEU A 1 91 ? -15.859 -1.637 19.772 1.00 86.12 91 LEU A CA 1
ATOM 727 C C . LEU A 1 91 ? -16.532 -1.167 18.471 1.00 86.12 91 LEU A C 1
ATOM 729 O O . LEU A 1 91 ? -17.752 -1.255 18.337 1.00 86.12 91 LEU A O 1
ATOM 733 N N . SER A 1 92 ? -15.757 -0.682 17.498 1.00 86.56 92 SER A N 1
ATOM 734 C CA . SER A 1 92 ? -16.242 -0.189 16.211 1.00 86.56 92 SER A CA 1
ATOM 735 C C . SER A 1 92 ? -15.210 -0.399 15.100 1.00 86.56 92 SER A C 1
ATOM 737 O O . SER A 1 92 ? -14.021 -0.201 15.306 1.00 86.56 92 SER A O 1
ATOM 739 N N . ASN A 1 93 ? -15.650 -0.708 13.873 1.00 91.50 93 ASN A N 1
ATOM 740 C CA . ASN A 1 93 ? -14.769 -0.848 12.694 1.00 91.50 93 ASN A CA 1
ATOM 741 C C . ASN A 1 93 ? -14.181 0.499 12.197 1.00 91.50 93 ASN A C 1
ATOM 743 O O . ASN A 1 93 ? -13.961 0.695 11.002 1.00 91.50 93 ASN A O 1
ATOM 747 N N . ARG A 1 94 ? -13.955 1.464 13.095 1.00 94.38 94 ARG A N 1
ATOM 748 C CA . ARG A 1 94 ? -13.364 2.771 12.791 1.00 94.38 94 ARG A CA 1
ATOM 749 C C . ARG A 1 94 ? -11.848 2.675 12.875 1.00 94.38 94 ARG A C 1
ATOM 751 O O . ARG A 1 94 ? -11.307 2.068 13.798 1.00 94.38 94 ARG A O 1
ATOM 758 N N . LEU A 1 95 ? -11.163 3.265 11.898 1.00 94.31 95 LEU A N 1
ATOM 759 C CA . LEU A 1 95 ? -9.705 3.323 11.882 1.00 94.31 95 LEU A CA 1
ATOM 760 C C . LEU A 1 95 ? -9.238 4.179 13.064 1.00 94.31 95 LEU A C 1
ATOM 762 O O . LEU A 1 95 ? -9.567 5.357 13.137 1.00 94.31 95 LEU A O 1
ATOM 766 N N . PHE A 1 96 ? -8.478 3.580 13.972 1.00 93.50 96 PHE A N 1
ATOM 767 C CA . PHE A 1 96 ? -7.979 4.220 15.185 1.00 93.50 96 PHE A CA 1
ATOM 768 C C . PHE A 1 96 ? -6.566 4.768 14.990 1.00 93.50 96 PHE A C 1
ATOM 770 O O . PHE A 1 96 ? -6.262 5.862 15.447 1.00 93.50 96 PHE A O 1
ATOM 777 N N . ARG A 1 97 ? -5.696 4.057 14.260 1.00 93.81 97 ARG A N 1
ATOM 778 C CA . ARG A 1 97 ? -4.314 4.496 14.008 1.00 93.81 97 ARG A CA 1
ATOM 779 C C . ARG A 1 97 ? -3.706 3.820 12.783 1.00 93.81 97 ARG A C 1
ATOM 781 O O . ARG A 1 97 ? -3.996 2.659 12.501 1.00 93.81 97 ARG A O 1
ATOM 788 N N . VAL A 1 98 ? -2.798 4.518 12.100 1.00 94.75 98 VAL A N 1
ATOM 789 C CA . VAL A 1 98 ? -1.884 3.924 11.110 1.00 94.75 98 VAL A CA 1
ATOM 790 C C . VAL A 1 98 ? -0.456 4.054 11.628 1.00 94.75 98 VAL A C 1
ATOM 792 O O . VAL A 1 98 ? 0.029 5.158 11.850 1.00 94.75 98 VAL A O 1
ATOM 795 N N . GLY A 1 99 ? 0.220 2.927 11.837 1.00 93.75 99 GLY A N 1
ATOM 796 C CA . GLY A 1 99 ? 1.667 2.892 12.051 1.00 93.75 99 GLY A CA 1
ATOM 797 C C . GLY A 1 99 ? 2.382 2.525 10.756 1.00 93.75 99 GLY 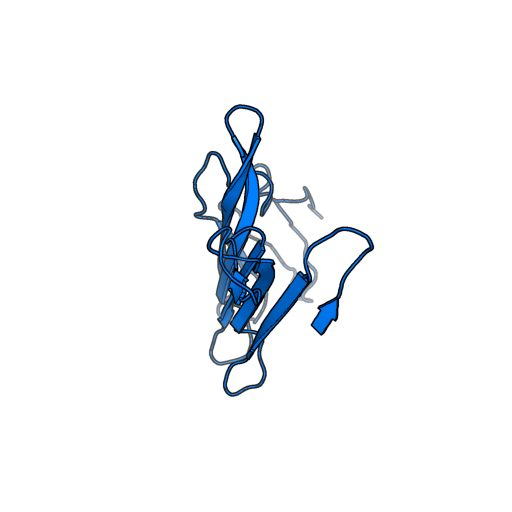A C 1
ATOM 798 O O . GLY A 1 99 ? 1.886 1.678 10.020 1.00 93.75 99 GLY A O 1
ATOM 799 N N . ASP A 1 100 ? 3.548 3.112 10.495 1.00 95.56 100 ASP A N 1
ATOM 800 C CA . ASP A 1 100 ? 4.380 2.783 9.333 1.00 95.56 100 ASP A CA 1
ATOM 801 C C . ASP A 1 100 ? 5.803 2.414 9.766 1.00 95.56 100 ASP A C 1
ATOM 803 O O . ASP A 1 100 ? 6.455 3.147 10.518 1.00 95.56 100 A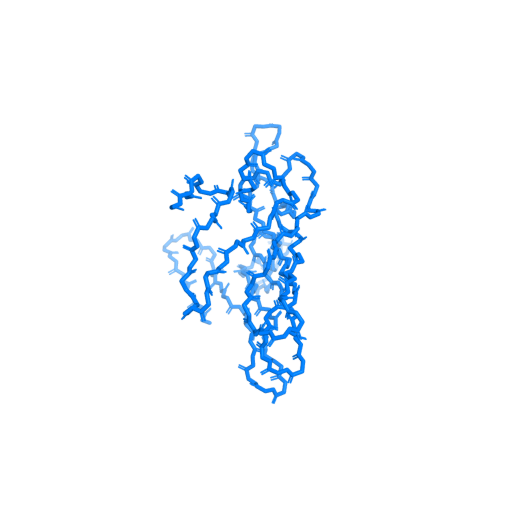SP A O 1
ATOM 807 N N . LEU A 1 101 ? 6.267 1.255 9.299 1.00 95.56 101 LEU A N 1
ATOM 808 C CA . LEU A 1 101 ? 7.557 0.656 9.629 1.00 95.56 101 LEU A CA 1
ATOM 809 C C . LEU A 1 101 ? 8.507 0.537 8.422 1.00 95.56 101 LEU A C 1
ATOM 811 O O . LEU A 1 101 ? 9.535 -0.129 8.547 1.00 95.56 101 LEU A O 1
ATOM 815 N N . ALA A 1 102 ? 8.213 1.177 7.281 1.00 96.31 102 ALA A N 1
ATOM 816 C CA . ALA A 1 102 ? 9.126 1.180 6.131 1.00 96.31 102 ALA A CA 1
ATOM 817 C C . ALA A 1 102 ? 10.491 1.812 6.489 1.00 96.31 102 ALA A C 1
ATOM 819 O O . ALA A 1 102 ? 10.559 2.626 7.420 1.00 96.31 102 ALA A O 1
ATOM 820 N N . PRO A 1 103 ? 11.596 1.482 5.796 1.00 95.44 103 PRO A N 1
ATOM 821 C CA . PRO A 1 103 ? 12.914 2.044 6.091 1.00 95.44 103 PRO A CA 1
ATOM 822 C C . PRO A 1 103 ? 12.916 3.581 6.083 1.00 95.44 103 PRO A C 1
ATOM 824 O O . PRO A 1 103 ? 12.475 4.200 5.120 1.00 95.44 103 PRO A O 1
ATOM 827 N N . THR A 1 104 ? 13.438 4.214 7.139 1.00 93.19 104 THR A N 1
ATOM 828 C CA . THR A 1 104 ? 13.362 5.676 7.347 1.00 93.19 104 THR A CA 1
ATOM 829 C C . THR A 1 104 ? 13.772 6.544 6.141 1.00 93.19 104 THR A C 1
ATOM 831 O O . THR A 1 104 ? 13.063 7.518 5.894 1.00 93.19 104 THR A O 1
ATOM 834 N N . PRO A 1 105 ? 14.827 6.231 5.353 1.00 94.38 105 PRO A N 1
ATOM 835 C CA . PRO A 1 105 ? 15.183 7.023 4.166 1.00 94.38 105 PRO A CA 1
ATOM 836 C C . PRO A 1 105 ? 14.110 7.025 3.066 1.00 94.38 105 PRO A C 1
ATOM 838 O O . PRO A 1 105 ? 14.008 7.983 2.300 1.00 94.38 105 PRO A O 1
ATOM 841 N N . TYR A 1 106 ? 13.304 5.963 3.002 1.00 95.25 106 TYR A N 1
ATOM 842 C CA . TYR A 1 106 ? 12.335 5.703 1.937 1.00 95.25 106 TYR A CA 1
ATOM 843 C C . TYR A 1 106 ? 10.880 5.710 2.419 1.00 95.25 106 TYR A C 1
ATOM 845 O O . TYR A 1 106 ? 10.000 5.555 1.590 1.00 95.25 106 TYR A O 1
ATOM 853 N N . ARG A 1 107 ? 10.625 5.921 3.720 1.00 94.12 107 ARG A N 1
ATOM 854 C CA . ARG A 1 107 ? 9.301 6.191 4.313 1.00 94.12 107 ARG A CA 1
ATOM 855 C C . ARG A 1 107 ? 8.707 7.559 3.911 1.00 94.12 107 ARG A C 1
ATOM 857 O O . ARG A 1 107 ? 7.487 7.703 3.865 1.00 94.12 107 ARG A O 1
ATOM 864 N N . PRO A 1 108 ? 9.509 8.585 3.540 1.00 93.06 108 PRO A N 1
ATOM 865 C CA . PRO A 1 108 ? 9.066 9.608 2.592 1.00 93.06 108 PRO A CA 1
ATOM 866 C C . PRO A 1 108 ? 8.547 8.968 1.289 1.00 93.06 108 PRO A C 1
ATOM 868 O O . PRO A 1 108 ? 8.623 7.772 1.109 1.00 93.06 108 PRO A O 1
ATOM 871 N N . TYR A 1 109 ? 8.011 9.738 0.341 1.00 95.19 109 TYR A N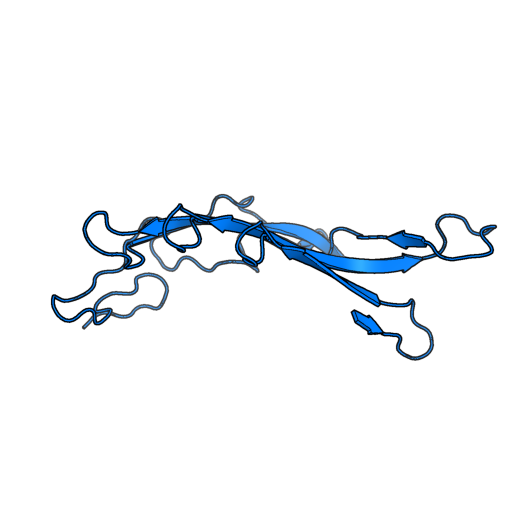 1
ATOM 872 C CA . TYR A 1 109 ? 7.339 9.203 -0.870 1.00 95.19 109 TYR A CA 1
ATOM 873 C C . TYR A 1 109 ? 6.066 8.336 -0.623 1.00 95.19 109 TYR A C 1
ATOM 875 O O . TYR A 1 109 ? 5.076 8.573 -1.311 1.00 95.19 109 TYR A O 1
ATOM 883 N N . GLY A 1 110 ? 6.046 7.429 0.365 1.00 94.94 110 GLY A N 1
ATOM 884 C CA . GLY A 1 110 ? 4.885 6.668 0.850 1.00 94.94 110 GLY A CA 1
ATOM 885 C C . GLY A 1 110 ? 3.985 7.451 1.815 1.00 94.94 110 GLY A C 1
ATOM 886 O O . GLY A 1 110 ? 3.787 8.662 1.650 1.00 94.94 110 GLY A O 1
ATOM 887 N N . PHE A 1 111 ? 3.399 6.762 2.801 1.00 93.81 111 PHE A N 1
ATOM 888 C CA . PHE A 1 111 ? 2.525 7.349 3.819 1.00 93.81 111 PHE A CA 1
ATOM 889 C C . PHE A 1 111 ? 3.198 8.520 4.541 1.00 93.81 111 PHE A C 1
ATOM 891 O O . PHE A 1 111 ? 4.387 8.522 4.855 1.00 93.81 111 PHE A O 1
ATOM 898 N N . LYS A 1 112 ? 2.406 9.561 4.793 1.00 89.38 112 LYS A N 1
ATOM 899 C CA . LYS A 1 112 ? 2.861 10.804 5.408 1.00 89.38 112 LYS A CA 1
ATOM 900 C C . LYS A 1 112 ? 2.280 10.900 6.811 1.00 89.38 112 LYS A C 1
ATOM 902 O O . LYS A 1 112 ? 1.207 11.483 6.966 1.00 89.38 112 LYS A O 1
ATOM 907 N N . PRO A 1 113 ? 2.951 10.350 7.839 1.00 79.75 113 PRO A N 1
ATOM 908 C CA . PRO A 1 113 ? 2.611 10.734 9.192 1.00 79.75 113 PRO A CA 1
ATOM 909 C C . PRO A 1 113 ? 2.869 12.239 9.330 1.00 79.75 113 PRO A C 1
ATOM 911 O O . PRO A 1 113 ? 3.949 12.722 8.988 1.00 79.75 113 PRO A O 1
ATOM 914 N N . GLY A 1 114 ? 1.872 12.979 9.818 1.00 74.94 114 GLY A N 1
ATOM 915 C CA . GLY A 1 114 ? 2.074 14.348 10.302 1.00 74.94 114 GLY A CA 1
ATOM 916 C C . GLY A 1 114 ? 2.944 14.385 11.564 1.00 74.94 114 GLY A C 1
ATOM 917 O O . GLY A 1 114 ? 3.718 13.467 11.834 1.00 74.94 114 GLY A O 1
ATOM 918 N N . ALA A 1 115 ? 2.791 15.432 12.376 1.00 73.75 115 ALA A N 1
ATOM 919 C CA . ALA A 1 115 ? 3.703 15.736 13.487 1.00 73.75 115 ALA A CA 1
ATOM 920 C C . ALA A 1 115 ? 3.894 14.604 14.525 1.00 73.75 115 ALA A C 1
ATOM 922 O O . ALA A 1 115 ? 4.900 14.595 15.229 1.00 73.75 115 ALA A O 1
ATOM 923 N N . SER A 1 116 ? 2.967 13.643 14.613 1.00 76.56 116 SER A N 1
ATOM 924 C CA . SER A 1 116 ? 3.093 12.459 15.467 1.00 76.56 116 SER A CA 1
ATOM 925 C C . SER A 1 116 ? 2.797 11.162 14.689 1.00 76.56 116 SER A C 1
ATOM 927 O O . SER A 1 116 ? 1.638 10.888 14.369 1.00 76.56 116 SER A O 1
ATOM 929 N N . PRO A 1 117 ? 3.816 10.323 14.399 1.00 72.94 117 PRO A N 1
ATOM 930 C CA . PRO A 1 117 ? 3.651 9.034 13.708 1.00 72.94 117 PRO A CA 1
ATOM 931 C C . PRO A 1 117 ? 2.925 7.947 14.513 1.00 72.94 117 PRO A C 1
ATOM 933 O O . PRO A 1 117 ? 2.683 6.856 14.000 1.00 72.94 117 PRO A O 1
ATOM 936 N N . SER A 1 118 ? 2.627 8.208 15.786 1.00 77.88 118 SER A N 1
ATOM 937 C CA . SER A 1 118 ? 1.895 7.300 16.671 1.00 77.88 118 SER A CA 1
ATOM 938 C C . SER A 1 118 ? 0.526 7.830 17.082 1.00 77.88 118 SER A C 1
ATOM 940 O O . SER A 1 118 ? -0.116 7.193 17.911 1.00 77.88 118 SER A O 1
ATOM 942 N N . ALA A 1 119 ? 0.111 8.991 16.571 1.00 82.81 119 ALA A N 1
ATOM 943 C CA . ALA A 1 119 ? -1.148 9.601 16.962 1.00 82.81 119 ALA A CA 1
ATOM 944 C C . ALA A 1 119 ? -2.361 8.878 16.362 1.00 82.81 119 ALA A C 1
ATOM 946 O O . ALA A 1 119 ? -2.267 8.120 15.394 1.00 82.81 119 ALA A O 1
ATOM 947 N N . GLU A 1 120 ? -3.492 9.104 17.012 1.00 92.25 120 GLU A N 1
ATOM 948 C CA . GLU A 1 120 ? -4.720 8.338 16.857 1.00 92.25 120 GLU A CA 1
ATOM 949 C C . GLU A 1 120 ? -5.800 9.227 16.234 1.00 92.25 120 GLU A C 1
ATOM 951 O O . GLU A 1 120 ? -5.832 10.438 16.458 1.00 92.25 120 GLU A O 1
ATOM 956 N N . TYR A 1 121 ? -6.669 8.629 15.427 1.00 93.69 121 TYR A N 1
ATOM 957 C CA . TYR A 1 121 ? -7.830 9.285 14.842 1.00 93.69 121 TYR A CA 1
ATOM 958 C C . TYR A 1 121 ? -8.970 9.287 15.861 1.00 93.69 121 TYR A C 1
ATOM 960 O O . TYR A 1 121 ? -9.458 8.224 16.256 1.00 93.69 121 TYR A O 1
ATOM 968 N N . VAL A 1 122 ? -9.439 10.470 16.256 1.00 94.25 122 VAL A N 1
ATOM 969 C CA . VAL A 1 122 ? -10.583 10.589 17.173 1.00 94.25 122 VAL A CA 1
ATOM 970 C C . VAL A 1 122 ? -11.857 10.772 16.364 1.00 94.25 122 VAL A C 1
ATOM 972 O O . VAL A 1 122 ? -11.895 11.554 15.413 1.00 94.25 122 VAL A O 1
ATOM 975 N N . HIS A 1 123 ? -12.897 10.038 16.750 1.00 94.56 123 HIS A N 1
ATOM 976 C CA . HIS A 1 123 ? -14.228 10.149 16.172 1.00 94.56 123 HIS A CA 1
ATOM 977 C C . HIS A 1 123 ? -15.242 10.489 17.265 1.00 94.56 123 HIS A C 1
ATOM 979 O O . HIS A 1 123 ? -15.112 10.012 18.394 1.00 94.56 123 HIS A O 1
ATOM 985 N N . ASP A 1 124 ? -16.275 11.259 16.927 1.00 93.19 124 ASP A N 1
ATOM 986 C CA . ASP A 1 124 ? -17.402 11.501 17.829 1.00 93.19 124 ASP A CA 1
ATOM 987 C C . ASP A 1 124 ? -18.321 10.264 17.965 1.00 93.19 124 ASP A C 1
ATOM 989 O O . ASP A 1 124 ? -18.122 9.213 17.340 1.00 93.19 124 ASP A O 1
ATOM 993 N N . ASN A 1 125 ? -19.365 10.385 18.789 1.00 92.19 125 ASN A N 1
ATOM 994 C CA . ASN A 1 125 ? -20.357 9.322 18.992 1.00 92.19 125 ASN A CA 1
ATOM 995 C C . ASN A 1 125 ? -21.216 9.035 17.745 1.00 92.19 125 ASN A C 1
ATOM 997 O O . ASN A 1 125 ? -21.808 7.962 17.659 1.00 92.19 125 ASN A O 1
ATOM 1001 N N . ASN A 1 126 ? -21.271 9.960 16.784 1.00 93.81 126 ASN A N 1
ATOM 1002 C CA . ASN A 1 126 ? -22.017 9.818 15.533 1.00 93.81 126 ASN A CA 1
ATOM 1003 C C . ASN A 1 126 ? -21.160 9.201 14.410 1.00 93.81 126 ASN A C 1
ATOM 1005 O O . ASN A 1 126 ? -21.689 8.854 13.356 1.00 93.81 126 ASN A O 1
ATOM 1009 N N . GLY A 1 127 ? -19.850 9.041 14.629 1.00 92.31 127 GLY A N 1
ATOM 1010 C CA . GLY A 1 127 ? -18.911 8.475 13.663 1.00 92.31 127 GLY A CA 1
ATOM 1011 C C . GLY A 1 127 ? -18.143 9.503 12.831 1.00 92.31 127 GLY A C 1
ATOM 1012 O O . GLY A 1 127 ? -17.369 9.090 11.970 1.00 92.31 127 GLY A O 1
ATOM 1013 N N . ASN A 1 128 ? -18.296 10.806 13.083 1.00 94.75 128 ASN A N 1
ATOM 1014 C CA . ASN A 1 128 ? -17.530 11.837 12.385 1.00 94.75 128 ASN A CA 1
ATOM 1015 C C . ASN A 1 128 ? -16.089 11.859 12.900 1.00 94.75 128 ASN A C 1
ATOM 1017 O O . ASN A 1 128 ? -15.868 11.827 14.107 1.00 94.75 128 ASN A O 1
ATOM 1021 N N . LEU A 1 129 ? -15.113 11.956 11.997 1.00 95.19 129 LEU A N 1
ATOM 1022 C CA . LEU A 1 129 ? -13.705 12.153 12.342 1.00 95.19 129 LEU A CA 1
ATOM 1023 C C . LEU A 1 129 ? -13.498 13.588 12.854 1.00 95.19 129 LEU A C 1
ATOM 1025 O O . LEU A 1 129 ? -13.604 14.529 12.071 1.00 95.19 129 LEU A O 1
ATOM 1029 N N . THR A 1 130 ? -13.207 13.758 14.144 1.00 95.56 130 THR A N 1
ATOM 1030 C CA . THR A 1 130 ? -12.991 15.070 14.787 1.00 95.56 130 THR A CA 1
ATOM 1031 C C . THR A 1 130 ? -11.518 15.457 14.881 1.00 95.56 130 THR A C 1
ATOM 1033 O O . THR A 1 130 ? -11.204 16.643 14.967 1.00 95.56 130 THR A O 1
ATOM 1036 N N . PHE A 1 131 ? -10.606 14.482 14.805 1.00 93.19 131 PHE A N 1
ATOM 1037 C CA . PHE A 1 131 ? -9.164 14.715 14.867 1.00 93.19 131 PHE A CA 1
ATOM 1038 C C . PHE A 1 131 ? -8.402 13.825 13.874 1.00 93.19 131 PHE A C 1
ATOM 1040 O O . PHE A 1 131 ? -8.479 12.598 13.947 1.00 93.19 131 PHE A O 1
ATOM 1047 N N . ASP A 1 132 ? -7.637 14.446 12.969 1.00 92.38 132 ASP A N 1
ATOM 1048 C CA . ASP A 1 132 ? -6.670 13.785 12.076 1.00 92.38 132 ASP A CA 1
ATOM 1049 C C . ASP A 1 132 ? -5.284 14.428 12.289 1.00 92.38 132 ASP A C 1
ATOM 1051 O O . ASP A 1 132 ? -4.996 15.489 11.716 1.00 92.38 132 ASP A O 1
ATOM 1055 N N . PRO A 1 133 ? -4.397 13.796 13.080 1.00 87.19 133 PRO A N 1
ATOM 1056 C CA . PRO A 1 133 ? -3.073 14.333 13.405 1.00 87.19 133 PRO A CA 1
ATOM 1057 C C . PRO A 1 133 ? -2.118 14.351 12.206 1.00 87.19 133 PRO A C 1
ATOM 1059 O O . PRO A 1 133 ? -1.063 14.989 12.258 1.00 87.19 133 PRO A O 1
ATOM 1062 N N . HIS A 1 134 ? -2.449 13.637 11.127 1.00 87.44 134 HIS A N 1
ATOM 1063 C CA . HIS A 1 134 ? -1.632 13.576 9.924 1.00 87.44 134 HIS A CA 1
ATOM 1064 C C . HIS A 1 134 ? -2.020 14.647 8.898 1.00 87.44 134 HIS A C 1
ATOM 1066 O O . HIS A 1 134 ? -1.196 15.002 8.056 1.00 87.44 134 HIS A O 1
ATOM 1072 N N . LYS A 1 135 ? -3.236 15.203 9.000 1.00 88.06 135 LYS A N 1
ATOM 1073 C CA . LYS A 1 135 ? -3.732 16.303 8.150 1.00 88.06 135 LYS A CA 1
ATOM 1074 C C . LYS A 1 135 ? -3.949 17.627 8.887 1.00 88.06 135 LYS A C 1
ATOM 1076 O O . LYS A 1 135 ? -4.266 18.619 8.240 1.00 88.06 135 LYS A O 1
ATOM 1081 N N . GLY A 1 136 ? -3.781 17.655 10.209 1.00 87.31 136 GLY A N 1
ATOM 1082 C CA . GLY A 1 136 ? -4.016 18.848 11.027 1.00 87.31 136 GLY A CA 1
ATOM 1083 C C . GLY A 1 136 ? -5.499 19.171 11.235 1.00 87.31 136 GLY A C 1
ATOM 1084 O O . GLY A 1 136 ? -5.834 20.326 11.482 1.00 87.31 136 GLY A O 1
ATOM 1085 N N . LEU A 1 137 ? -6.385 18.175 11.123 1.00 89.88 137 LEU A N 1
ATOM 1086 C CA . LEU A 1 137 ? -7.799 18.336 11.462 1.00 89.88 137 LEU A CA 1
ATOM 1087 C C . LEU A 1 137 ? -7.960 18.317 12.982 1.00 89.88 137 LEU A C 1
ATOM 1089 O O . LEU A 1 137 ? -7.495 17.385 13.638 1.00 89.88 137 LEU A O 1
ATOM 1093 N N . ASN A 1 138 ? -8.654 19.320 13.506 1.00 91.50 138 ASN A N 1
ATOM 1094 C CA . ASN A 1 138 ? -9.083 19.423 14.894 1.00 91.50 138 ASN A CA 1
ATOM 1095 C C . ASN A 1 138 ? -10.391 20.232 14.908 1.00 91.50 138 ASN A C 1
ATOM 1097 O O . ASN A 1 138 ? -10.403 21.329 14.341 1.00 91.50 138 ASN A O 1
ATOM 1101 N N . MET A 1 139 ? -11.467 19.687 15.483 1.00 88.25 139 MET A N 1
ATOM 1102 C CA . MET A 1 139 ? -12.805 20.305 15.537 1.00 88.25 139 MET A CA 1
ATOM 1103 C C . MET A 1 139 ? -13.267 20.543 16.974 1.00 88.25 139 MET A C 1
ATOM 1105 O O . MET A 1 139 ? -13.048 19.634 17.804 1.00 88.25 139 MET A O 1
#

Foldseek 3Di:
DWDDDPPDFIKDWDWDADPVRHTFKIFIWTFADPDPPDPGTDTGSQLAWMKGWDDDPPGHTQWMWIWHWDDDPNGTHTATQFTWGFDADPVDRHTWAIATDGDPRRVPVPDQAAPDNGHTFDADPVGHGQDDNRVGHHD

Secondary structure (DSSP, 8-state):
-EE--TTS--EEEEEEE-TTS-EEEEEEEEEE-SSTT-SS-EEE--SSSEEEEEE-SSS-EEEEEEEEEEEETTEEEEEEEEEEEEEE-SSSS-EEEEEE-S-TTTSSSS----S-TT---EE-TTS-EEEETTTTEE-